Protein 6OJ7 (pdb70)

Sequence (83 aa):
HLEGEVNKIKSALLSTNKAVVSLSNGVSVLTSKVLDLKNNYIDKQLLPIALDPIDFSIVLNKIKSQLEESKEWIRRSNKILDSI

GO terms:
  GO:0055036 virion membrane (C, EXP)
  GO:0020002 host cell plasma membrane (C, EXP)
  GO:0055036 virion membrane (C, TAS)
  GO:0005886 plasma membrane (C, TAS)
  GO:0042802 identical protein binding (F, IPI)

CATH classification: 1.20.5.300

InterPro domains:
  IPR000776 Precursor fusion glycoprotein F0, Paramyxoviridae [PF00523] (30-541)

B-factor: mean 40.05, std 23.48, range [12.41, 136.33]

Secondary structure (DSSP, 8-state):
-HHHHHHHHHHHHHHHHHHHHHHHHHHHHHHHHHHHHHHHHHHHHTT-/---HHHHHHHHHHHHHHHHHHHHHHHHHHHHHHT-

Foldseek 3Di:
DVVVVVVVVVVVVVVVVVVVVVVVVVVVVVVVVVVVVVVCCVVVVVVD/DDDPVVVVVVVVVVVVVVVVVVVVVVVVVVVVVVD

Structure (mmCIF, N/CA/C/O backbone):
data_6OJ7
#
_entry.id   6OJ7
#
_cell.length_a   32.285
_cell.length_b   32.285
_cell.length_c   203.841
_cell.angle_alpha   90.000
_cell.angle_beta   90.000
_cell.angle_gamma   120.000
#
_symmetry.space_group_name_H-M   'H 3'
#
loop_
_entity.id
_entity.type
_entity.pdbx_description
1 polymer 'Fusion glycoprotein F0'
2 polymer 'Fusion glycoprotein F0'
3 water water
#
loop_
_atom_site.group_PDB
_atom_site.id
_atom_site.type_symbol
_atom_site.label_atom_id
_atom_site.label_alt_id
_atom_site.label_comp_id
_atom_site.label_asym_id
_atom_site.label_entity_id
_atom_site.label_seq_id
_atom_site.pdbx_PDB_ins_code
_atom_site.Cartn_x
_atom_site.Cartn_y
_atom_site.Cartn_z
_atom_site.occupancy
_atom_site.B_iso_or_equiv
_atom_site.auth_seq_id
_atom_site.auth_comp_id
_atom_site.auth_asym_id
_atom_site.auth_atom_id
_atom_site.pdbx_PDB_model_num
ATOM 4 N N . HIS A 1 2 ? -3.76700 7.00900 -25.34000 1.000 65.95821 159 HIS A N 1
ATOM 5 C CA . HIS A 1 2 ? -4.74300 6.79000 -24.24000 1.000 61.60009 159 HIS A CA 1
ATOM 6 C C . HIS A 1 2 ? -4.13500 5.84100 -23.20300 1.000 53.97104 159 HIS A C 1
ATOM 7 O O . HIS A 1 2 ? -4.33800 6.07500 -21.99800 1.000 49.59704 159 HIS A O 1
ATOM 21 N N . LEU A 1 3 ? -3.45800 4.78600 -23.66800 1.000 54.98236 160 LEU A N 1
ATOM 22 C CA . LEU A 1 3 ? -2.82000 3.74500 -22.81600 1.000 56.54808 160 LEU A CA 1
ATOM 23 C C . LEU A 1 3 ? -1.65800 4.36200 -22.03200 1.000 46.09609 160 LEU A C 1
ATOM 24 O O . LEU A 1 3 ? -1.55900 4.09300 -20.82200 1.000 40.41832 160 LEU A O 1
ATOM 40 N N . GLU A 1 4 ? -0.81900 5.15700 -22.70000 1.000 52.21477 161 GLU A N 1
ATOM 41 C CA . GLU A 1 4 ? 0.33300 5.82100 -22.03400 1.000 44.38020 161 GLU A CA 1
ATOM 42 C C . GLU A 1 4 ? -0.19500 6.68500 -20.88500 1.000 48.70563 161 GLU A C 1
ATOM 43 O O . GLU A 1 4 ? 0.38900 6.63500 -19.79100 1.000 45.60943 161 GLU A O 1
ATOM 50 N N . GLY A 1 5 ? -1.25500 7.45400 -21.14200 1.000 42.51621 162 GLY A N 1
ATOM 51 C CA . GLY A 1 5 ? -1.90200 8.32600 -20.14700 1.000 40.96892 162 GLY A CA 1
ATOM 52 C C . GLY A 1 5 ? -2.35700 7.53100 -18.93600 1.000 38.14956 162 GLY A C 1
ATOM 53 O O . GLY A 1 5 ? -2.07600 7.97300 -17.80900 1.000 36.73230 162 GLY A O 1
ATOM 57 N N . GLU A 1 6 ? -3.02900 6.39600 -19.15800 1.000 40.46587 163 GLU A N 1
ATOM 58 C CA . GLU A 1 6 ? -3.55100 5.51100 -18.08400 1.000 37.63652 163 GLU A CA 1
ATOM 59 C C . GLU A 1 6 ? -2.37600 5.01100 -17.23800 1.000 36.70785 163 GLU A C 1
ATOM 60 O O . GLU A 1 6 ? -2.48500 5.03800 -16.00000 1.000 33.85838 163 GLU A O 1
ATOM 72 N N . VAL A 1 7 ? -1.29700 4.57000 -17.88900 1.000 36.57092 164 VAL A N 1
ATOM 73 C CA . VAL A 1 7 ? -0.07000 4.05000 -17.21900 1.000 35.68087 164 VAL A CA 1
ATOM 74 C C . VAL A 1 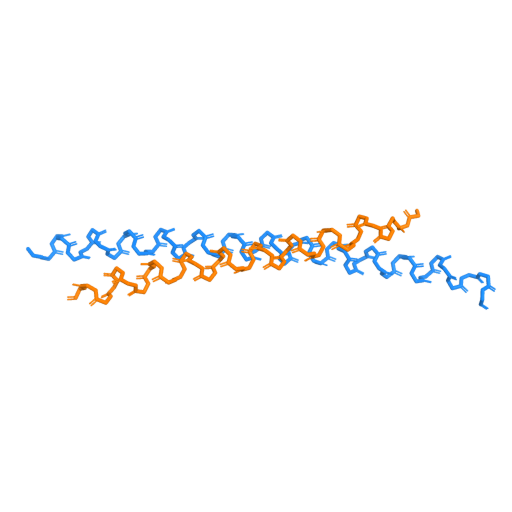7 ? 0.50700 5.16100 -16.33600 1.000 36.11507 164 VAL A C 1
ATOM 75 O O . VAL A 1 7 ? 0.84500 4.86900 -15.17600 1.000 32.98133 164 VAL A O 1
ATOM 88 N N . ASN A 1 8 ? 0.61000 6.38400 -16.86000 1.000 37.22592 165 ASN A N 1
ATOM 89 C CA . ASN A 1 8 ? 1.14800 7.55600 -16.12000 1.000 34.81002 165 ASN A CA 1
ATOM 90 C C . ASN A 1 8 ? 0.29200 7.78900 -14.87000 1.000 33.43156 165 ASN A C 1
ATOM 91 O O . ASN A 1 8 ? 0.86200 8.07800 -13.80800 1.000 32.72253 165 ASN A O 1
ATOM 102 N N . LYS A 1 9 ? -1.02900 7.66200 -15.00800 1.000 32.66194 166 LYS A N 1
ATOM 103 C CA . LYS A 1 9 ? -2.01000 7.84800 -13.90900 1.000 35.15252 166 LYS A CA 1
ATOM 104 C C . LYS A 1 9 ? -1.75800 6.79700 -12.82200 1.000 31.23483 166 LYS A C 1
ATOM 105 O O . LYS A 1 9 ? -1.69800 7.17900 -11.64300 1.000 31.15648 166 LYS A O 1
ATOM 124 N N . ILE A 1 10 ? -1.62100 5.52700 -13.21200 1.000 28.30184 167 ILE A N 1
ATOM 125 C CA . ILE A 1 10 ? -1.39000 4.38800 -12.27600 1.000 27.49539 167 ILE A CA 1
ATOM 126 C C . ILE A 1 10 ? -0.08000 4.63100 -11.51800 1.000 30.13454 167 ILE A C 1
ATOM 127 O O . ILE A 1 10 ? -0.05100 4.36400 -10.30600 1.000 25.75219 167 ILE A O 1
ATOM 143 N N . LYS A 1 11 ? 0.96300 5.11300 -12.19700 1.000 27.56569 168 LYS A N 1
ATOM 144 C CA . LYS A 1 11 ? 2.27200 5.41800 -11.56300 1.000 30.64926 168 LYS A CA 1
ATOM 145 C C . LYS A 1 11 ? 2.04400 6.48000 -10.48500 1.000 32.60559 168 LYS A C 1
ATOM 146 O O . LYS A 1 11 ? 2.53800 6.30100 -9.36300 1.000 26.31429 168 LYS A O 1
ATOM 165 N N . SER A 1 12 ? 1.32000 7.54600 -10.83100 1.000 27.56905 169 SER A N 1
ATOM 166 C CA . SER A 1 12 ? 0.98500 8.67300 -9.92400 1.000 30.00798 169 SER A CA 1
ATOM 167 C C . SER A 1 12 ? 0.20400 8.13700 -8.72200 1.000 26.13134 169 SER A C 1
ATOM 168 O O . SER A 1 12 ? 0.50800 8.54800 -7.58900 1.000 25.26055 169 SER A O 1
ATOM 176 N N . ALA A 1 13 ? -0.76500 7.25100 -8.96300 1.000 24.69149 170 ALA A N 1
ATOM 177 C CA . ALA A 1 13 ? -1.57800 6.66100 -7.90100 1.000 22.15476 170 ALA A CA 1
ATOM 178 C C . ALA A 1 13 ? -0.72200 5.82800 -6.96300 1.000 20.84403 170 ALA A C 1
ATOM 179 O O . ALA A 1 13 ? -0.85900 5.92000 -5.73900 1.000 22.09741 170 ALA A O 1
ATOM 186 N N . LEU A 1 14 ? 0.18900 5.03100 -7.51000 1.000 22.99601 171 LEU A N 1
ATOM 187 C CA . LEU A 1 14 ? 1.00100 4.16900 -6.65700 1.000 20.08321 171 LEU A CA 1
ATOM 188 C C . LEU A 1 14 ? 1.99600 4.98000 -5.84700 1.000 23.30996 171 LEU A C 1
ATOM 189 O O . LEU A 1 14 ? 2.25900 4.66000 -4.68600 1.000 21.59130 171 LEU A O 1
ATOM 205 N N . LEU A 1 15 ? 2.55300 6.04700 -6.42800 1.000 23.21743 172 LEU A N 1
ATOM 206 C CA . LEU A 1 15 ? 3.42200 6.92400 -5.65200 1.000 24.32880 172 LEU A CA 1
ATOM 207 C C . LEU A 1 15 ? 2.68900 7.49100 -4.45400 1.000 23.49153 172 LEU A C 1
ATOM 208 O O . LEU A 1 15 ? 3.28900 7.66800 -3.38000 1.000 22.27369 172 LEU A O 1
ATOM 224 N N . SER A 1 16 ? 1.40900 7.80700 -4.62700 1.000 22.34231 173 SER A N 1
ATOM 225 C CA . SER A 1 16 ? 0.60400 8.31800 -3.53000 1.000 23.17184 173 SER A CA 1
ATOM 226 C C . SER A 1 16 ? 0.33400 7.21100 -2.51100 1.000 24.10520 173 SER A C 1
ATOM 227 O O . SER A 1 16 ? 0.44300 7.44100 -1.29600 1.000 22.12239 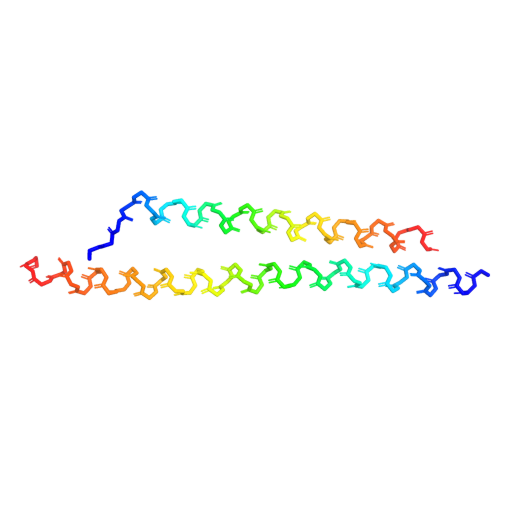173 SER A O 1
ATOM 235 N N . THR A 1 17 ? -0.02400 6.01500 -2.98200 1.000 20.21221 174 THR A N 1
ATOM 236 C CA . THR A 1 17 ? -0.22800 4.88000 -2.06600 1.000 16.88395 174 THR A CA 1
ATOM 237 C C . THR A 1 17 ? 1.03700 4.61700 -1.25900 1.000 19.92608 174 THR A C 1
ATOM 238 O O . THR A 1 17 ? 0.97200 4.39400 -0.03300 1.000 18.70884 174 THR A O 1
ATOM 249 N N . ASN A 1 18 ? 2.19800 4.67500 -1.91500 1.000 20.11794 175 ASN A N 1
ATOM 250 C CA . ASN A 1 18 ? 3.51700 4.43700 -1.27000 1.000 20.29674 175 ASN A CA 1
ATOM 251 C C . ASN A 1 18 ? 3.73500 5.46000 -0.15100 1.000 20.99384 175 ASN A C 1
ATOM 252 O O . ASN A 1 18 ? 4.24400 5.07500 0.90800 1.000 20.62930 175 ASN A O 1
ATOM 263 N N . LYS A 1 19 ? 3.36500 6.71900 -0.38500 1.000 19.84618 176 LYS A N 1
ATOM 264 C CA . LYS A 1 19 ? 3.50400 7.81100 0.61300 1.000 21.46785 176 LYS A CA 1
ATOM 265 C C . LYS A 1 19 ? 2.65900 7.45500 1.83900 1.000 18.93379 176 LYS A C 1
ATOM 266 O O . LYS A 1 19 ? 3.13600 7.64800 2.96600 1.000 23.32779 176 LYS A O 1
ATOM 285 N N . ALA A 1 20 ? 1.44800 6.94500 1.61300 1.000 19.40831 177 ALA A N 1
ATOM 286 C CA . ALA A 1 20 ? 0.50400 6.53100 2.67400 1.000 20.63681 177 ALA A CA 1
ATOM 287 C C . ALA A 1 20 ? 1.14100 5.42600 3.52000 1.000 21.98098 177 ALA A C 1
ATOM 288 O O . ALA A 1 20 ? 1.02300 5.48800 4.75500 1.000 21.04287 177 ALA A O 1
ATOM 295 N N . VAL A 1 21 ? 1.81900 4.46500 2.89000 1.000 17.94543 178 VAL A N 1
ATOM 296 C CA . VAL A 1 21 ? 2.38500 3.33800 3.61600 1.000 17.75287 178 VAL A CA 1
ATOM 297 C C . VAL A 1 21 ? 3.57400 3.77700 4.46800 1.000 21.44683 178 VAL A C 1
ATOM 298 O O . VAL A 1 21 ? 3.73400 3.31000 5.60700 1.000 19.63698 178 VAL A O 1
ATOM 311 N N . VAL A 1 22 ? 4.44800 4.63500 3.93700 1.000 21.26875 179 VAL A N 1
ATOM 312 C CA . VAL A 1 22 ? 5.58500 5.11700 4.72600 1.000 19.80016 179 VAL A CA 1
ATOM 313 C C . VAL A 1 22 ? 5.09200 5.86900 5.94500 1.000 27.82432 179 VAL A C 1
ATOM 314 O O . VAL A 1 22 ? 5.62200 5.70100 7.06800 1.000 23.82463 179 VAL A O 1
ATOM 327 N N . SER A 1 23 ? 4.08700 6.72300 5.75800 1.000 20.51463 180 SER A N 1
ATOM 328 C CA . SER A 1 23 ? 3.48000 7.51700 6.85500 1.000 22.61944 180 SER A CA 1
ATOM 329 C C . SER A 1 23 ? 2.96300 6.55400 7.92900 1.000 23.03192 180 SER A C 1
ATOM 330 O O . SER A 1 23 ? 3.25500 6.76500 9.11400 1.000 23.07674 180 SER A O 1
ATOM 338 N N . LEU A 1 24 ? 2.23500 5.52200 7.50300 1.000 19.89592 181 LEU A N 1
ATOM 339 C CA . LEU A 1 24 ? 1.64400 4.47300 8.37200 1.000 17.69612 181 LEU A CA 1
ATOM 340 C C . LEU A 1 24 ? 2.76100 3.75600 9.13800 1.000 21.76363 181 LEU A C 1
ATOM 341 O O . LEU A 1 24 ? 2.65700 3.64500 10.36800 1.000 19.37905 181 LEU A O 1
ATOM 357 N N . SER A 1 25 ? 3.79400 3.30300 8.42500 1.000 20.26881 182 SER A N 1
ATOM 358 C CA . SER A 1 25 ? 4.95900 2.56600 8.97900 1.000 17.32212 182 SER A CA 1
ATOM 359 C C . SER A 1 25 ? 5.64300 3.39400 10.07300 1.000 21.37191 182 SER A C 1
ATOM 360 O O . SER A 1 25 ? 5.90000 2.84700 11.15200 1.000 18.87403 182 SER A O 1
ATOM 368 N N . ASN A 1 26 ? 5.93500 4.66100 9.79000 1.000 22.25765 183 ASN A N 1
ATOM 369 C CA . ASN A 1 26 ? 6.60100 5.58500 10.74400 1.000 21.63928 183 ASN A CA 1
ATOM 370 C C . ASN A 1 26 ? 5.71300 5.72900 11.98400 1.000 22.04425 183 ASN A C 1
ATOM 371 O O . ASN A 1 26 ? 6.24900 5.68600 13.09900 1.000 22.19904 183 ASN A O 1
ATOM 382 N N . GLY A 1 27 ? 4.40300 5.87800 11.78200 1.000 19.01793 184 GLY A N 1
ATOM 383 C CA . GLY A 1 27 ? 3.41500 6.01100 12.86900 1.000 19.11136 184 GLY A CA 1
ATOM 384 C C . GLY A 1 27 ? 3.43300 4.79900 13.78300 1.000 19.59214 184 GLY A C 1
ATOM 385 O O . GLY A 1 27 ? 3.48100 4.98600 15.00700 1.000 18.57383 184 GLY A O 1
ATOM 389 N N . VAL A 1 28 ? 3.40900 3.59500 13.21200 1.000 16.51316 185 VAL A N 1
ATOM 390 C CA . VAL A 1 28 ? 3.40700 2.32000 13.98700 1.000 15.18247 185 VAL A CA 1
ATOM 391 C C . VAL A 1 28 ? 4.74700 2.18600 14.71700 1.000 15.83091 185 VAL A C 1
ATOM 392 O O . VAL A 1 28 ? 4.75100 1.68600 15.84600 1.000 16.96542 185 VAL A O 1
ATOM 405 N N . SER A 1 29 ? 5.84400 2.61400 14.09300 1.000 16.57701 186 SER A N 1
ATOM 406 C CA . SER A 1 29 ? 7.20000 2.55500 14.69600 1.000 18.47624 186 SER A CA 1
ATOM 407 C C . SER A 1 29 ? 7.20200 3.39200 15.97700 1.000 17.73267 186 SER A C 1
ATOM 408 O O . SER A 1 29 ? 7.66200 2.89000 17.01100 1.000 18.03361 186 SER A O 1
ATOM 416 N N . VAL A 1 30 ? 6.67800 4.61600 15.90300 1.000 15.90141 187 VAL A N 1
ATOM 417 C CA . VAL A 1 30 ? 6.60000 5.55200 17.06100 1.000 18.21580 187 VAL A CA 1
ATOM 418 C C . VAL A 1 30 ? 5.66900 4.94400 18.11400 1.000 14.45889 187 VAL A C 1
ATOM 419 O O . VAL A 1 30 ? 6.04100 4.96500 19.29200 1.000 15.70972 187 VAL A O 1
ATOM 432 N N . LEU A 1 31 ? 4.51100 4.40900 17.71800 1.000 14.75924 188 LEU A N 1
ATOM 433 C CA . LEU A 1 31 ? 3.59800 3.80900 18.68300 1.000 12.85583 188 LEU A CA 1
ATOM 434 C C . LEU A 1 31 ? 4.25200 2.64000 19.39900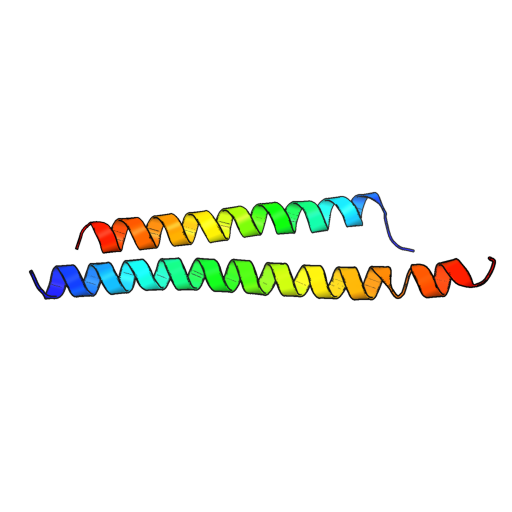 1.000 12.41272 188 LEU A C 1
ATOM 435 O O . LEU A 1 31 ? 4.08100 2.50000 20.60400 1.000 14.33137 188 LEU A O 1
ATOM 451 N N . THR A 1 32 ? 4.97300 1.78100 18.67800 1.000 14.82160 189 THR A N 1
ATOM 452 C CA . THR A 1 32 ? 5.66200 0.66600 19.30900 1.000 13.27235 189 THR A CA 1
ATOM 453 C C . THR A 1 32 ? 6.66200 1.15200 20.34400 1.000 13.40365 189 THR A C 1
ATOM 454 O O . THR A 1 32 ? 6.72200 0.60100 21.45300 1.000 13.81083 189 THR A O 1
ATOM 465 N N . SER A 1 33 ? 7.42000 2.19800 20.02300 1.000 16.74320 190 SER A N 1
ATOM 466 C CA . SER A 1 33 ? 8.41600 2.79100 20.95000 1.000 15.13671 190 SER A CA 1
ATOM 467 C C . SER A 1 33 ? 7.70300 3.28700 22.21400 1.000 14.91616 190 SER A C 1
ATOM 468 O O . SER A 1 33 ? 8.22300 3.05600 23.31400 1.000 16.21749 190 SER A O 1
ATOM 476 N N . LYS A 1 34 ? 6.53800 3.92100 22.05400 1.000 14.87537 191 LYS A N 1
ATOM 477 C CA . LYS A 1 34 ? 5.74100 4.48600 23.17500 1.000 14.56402 191 LYS A CA 1
ATOM 478 C C . LYS A 1 34 ? 5.16400 3.35500 24.03500 1.000 14.02355 191 LYS A C 1
ATOM 479 O O . LYS A 1 34 ? 5.05500 3.55200 25.25100 1.000 16.93063 191 LYS A O 1
ATOM 498 N N . VAL A 1 35 ? 4.79500 2.21800 23.44200 1.000 13.34255 192 VAL A N 1
ATOM 499 C CA . VAL A 1 35 ? 4.25500 1.05700 24.21300 1.000 13.27680 192 VAL A CA 1
ATOM 500 C C . VAL A 1 35 ? 5.40400 0.47600 25.04500 1.000 15.68273 192 VAL A C 1
ATOM 501 O O . VAL A 1 35 ? 5.16000 0.08400 26.19200 1.000 16.26676 192 VAL A O 1
ATOM 514 N N . LEU A 1 36 ? 6.61700 0.44200 24.48900 1.000 15.53784 193 LEU A N 1
ATOM 515 C CA . LEU A 1 36 ? 7.82500 -0.02600 25.21700 1.000 17.49884 193 LEU A CA 1
ATOM 516 C C . LEU A 1 36 ? 8.04500 0.92200 26.40000 1.000 18.25046 193 LEU A C 1
ATOM 517 O O . LEU A 1 36 ? 8.26600 0.43800 27.51600 1.000 18.16246 193 LEU A O 1
ATOM 533 N N . ASP A 1 37 ? 7.96300 2.23100 26.14900 1.000 17.53243 194 ASP A N 1
ATOM 534 C CA . ASP A 1 37 ? 8.13800 3.29500 27.17400 1.000 17.64107 194 ASP A CA 1
ATOM 535 C C . ASP A 1 37 ? 7.07600 3.11800 28.26200 1.000 16.77679 194 ASP A C 1
ATOM 536 O O . ASP A 1 37 ? 7.41100 3.27700 29.44400 1.000 19.58677 194 ASP A O 1
ATOM 545 N N . LEU A 1 38 ? 5.83700 2.82300 27.86500 1.000 16.57907 195 LEU A N 1
ATOM 546 C CA . LEU A 1 38 ? 4.70500 2.61600 28.80300 1.000 17.17958 195 LEU A CA 1
ATOM 547 C C . LEU A 1 38 ? 5.01800 1.40600 29.68700 1.000 17.26070 195 LEU A C 1
ATOM 548 O O . LEU A 1 38 ? 4.80600 1.50300 30.90300 1.000 20.84800 195 LEU A O 1
ATOM 564 N N . LYS A 1 39 ? 5.50600 0.30900 29.10400 1.000 16.69989 196 LYS A N 1
ATOM 565 C CA . LYS A 1 39 ? 5.85500 -0.92600 29.85800 1.000 20.85638 196 LYS A CA 1
ATOM 566 C C . LYS A 1 39 ? 6.94100 -0.59100 30.88600 1.000 22.56855 196 LYS A C 1
ATOM 567 O O . LYS A 1 39 ? 6.82300 -1.03700 32.03800 1.000 22.60509 196 LYS A O 1
ATOM 586 N N . ASN A 1 40 ? 7.95500 0.17000 30.47500 1.000 22.88677 197 ASN A N 1
ATOM 587 C CA A ASN A 1 40 ? 9.08300 0.58900 31.34700 0.548 24.13716 197 ASN A CA 1
ATOM 588 C CA B ASN A 1 40 ? 9.18300 0.58900 31.34700 0.452 24.52665 197 ASN A CA 1
ATOM 589 C C . ASN A 1 40 ? 8.53300 1.44200 32.49200 1.000 22.77170 197 ASN A C 1
ATOM 590 O O . ASN A 1 40 ? 8.96200 1.23300 33.63900 1.000 23.81239 197 ASN A O 1
ATOM 609 N N . TYR A 1 41 ? 7.61900 2.36600 32.19000 1.000 21.31840 198 TYR A N 1
ATOM 610 C CA . TYR A 1 41 ? 7.02000 3.24100 33.19000 1.000 21.27387 198 TYR A CA 1
ATOM 611 C C . TYR A 1 41 ? 6.28000 2.41700 34.22300 1.000 26.41958 198 TYR A C 1
ATOM 612 O O . TYR A 1 41 ? 6.48400 2.60600 35.42200 1.000 27.29966 198 TYR A O 1
ATOM 630 N N . ILE A 1 42 ? 5.45400 1.46900 33.78100 1.000 23.65151 199 ILE A N 1
ATOM 631 C CA . ILE A 1 42 ? 4.65300 0.59300 34.68800 1.000 24.74518 199 ILE A CA 1
ATOM 632 C C . ILE A 1 42 ? 5.59300 -0.17200 35.63000 1.000 29.32241 199 ILE A C 1
ATOM 633 O O . ILE A 1 42 ? 5.39900 -0.08800 36.85300 1.000 30.71896 199 ILE A O 1
ATOM 649 N N . ASP A 1 43 ? 6.57700 -0.88100 35.07400 1.000 28.02168 200 ASP A N 1
ATOM 650 C CA . ASP A 1 43 ? 7.54500 -1.72300 35.82700 1.000 28.13267 200 ASP A CA 1
ATOM 651 C C . ASP A 1 43 ? 8.32500 -0.87500 36.83900 1.000 28.96614 200 ASP A C 1
ATOM 652 O O . ASP A 1 43 ? 8.53500 -1.36400 37.95900 1.000 33.96340 200 ASP A O 1
ATOM 661 N N . LYS A 1 44 ? 8.73300 0.33900 36.46100 1.000 35.36622 201 LYS A N 1
ATOM 662 C CA . LYS A 1 44 ? 9.50500 1.26800 37.33100 1.000 52.19145 201 LYS A CA 1
ATOM 663 C C . LYS A 1 44 ? 8.56100 1.96500 38.31600 1.000 58.71954 201 LYS A C 1
ATOM 664 O O . LYS A 1 44 ? 9.03300 2.37800 39.39000 1.000 61.31461 201 LYS A O 1
ATOM 683 N N . GLN A 1 45 ? 7.28000 2.08600 37.95600 1.000 64.97168 202 GLN A N 1
ATOM 684 C CA . GLN A 1 45 ? 6.21700 2.73900 38.77200 1.000 57.11214 202 GLN A CA 1
ATOM 685 C C . GLN A 1 45 ? 5.63100 1.72600 39.77100 1.000 51.31157 202 GLN A C 1
ATOM 686 O O . GLN A 1 45 ? 5.00800 2.17500 40.74700 1.000 65.40127 202 GLN A O 1
ATOM 700 N N . LEU A 1 46 ? 5.75600 0.42400 39.49600 1.000 52.21876 203 LEU A N 1
ATOM 701 C CA . LEU A 1 46 ? 5.18800 -0.67700 40.32400 1.000 61.55027 203 LEU A CA 1
ATOM 702 C C . LEU A 1 46 ? 6.05400 -0.93600 41.56100 1.000 78.34833 203 LEU A C 1
ATOM 703 O O . LEU A 1 46 ? 5.49800 -1.41600 42.56700 1.000 86.73888 203 LEU A O 1
ATOM 719 N N . LEU A 1 47 ? 7.35500 -0.64600 41.47000 1.000 79.91415 204 LEU A N 1
ATOM 720 C CA . LEU A 1 47 ? 8.35800 -0.86300 42.54900 1.000 85.56522 204 LEU A CA 1
ATOM 721 C C . LEU A 1 47 ? 7.79400 -0.44400 43.91700 1.000 91.17096 204 LEU A C 1
ATOM 722 O O . LEU A 1 47 ? 7.60600 -1.35300 44.75200 1.000 89.86679 204 LEU A O 1
ATOM 726 N N . PRO A 1 48 ? 7.51500 0.84500 44.22900 1.000 110.05126 205 PRO A N 1
ATOM 727 C CA . PRO A 1 48 ? 6.97900 1.19300 45.54800 1.000 113.61166 205 PRO A CA 1
ATOM 728 C C . PRO A 1 48 ? 5.65600 0.46900 45.84600 1.000 116.58558 205 PRO A C 1
ATOM 729 O O . PRO A 1 48 ? 5.60800 -0.25600 46.82400 1.000 128.07755 205 PRO A O 1
ATOM 740 N N . ILE A 1 49 ? 4.63500 0.66200 45.00300 1.000 87.04931 206 ILE A N 1
ATOM 741 C CA . ILE A 1 49 ? 3.28000 0.05500 45.16400 1.000 75.07707 206 ILE A CA 1
ATOM 742 C C . ILE A 1 49 ? 3.39500 -1.46500 45.00500 1.000 68.48680 206 ILE A C 1
ATOM 743 O O . ILE A 1 49 ? 3.26100 -2.15300 46.03400 1.000 65.66811 206 ILE A O 1
ATOM 747 N N . ALA B 2 3 ? 11.94500 8.98800 33.51800 1.000 62.87905 450 ALA C N 1
ATOM 748 C CA . ALA B 2 3 ? 10.61400 9.43100 33.91000 1.000 58.36751 450 ALA C CA 1
ATOM 749 C C . ALA B 2 3 ? 9.81800 9.80400 32.67400 1.000 57.87469 450 ALA C C 1
ATOM 750 O O . ALA B 2 3 ? 10.25700 10.62400 31.86100 1.000 63.34078 450 ALA C O 1
ATOM 756 N N . LEU B 2 4 ? 8.67400 9.13800 32.50000 1.000 39.14975 451 LEU C N 1
ATOM 757 C CA . LEU B 2 4 ? 7.77500 9.29300 31.32400 1.000 30.87780 451 LEU C CA 1
ATOM 758 C C . LEU B 2 4 ? 7.01900 10.63000 31.39900 1.000 26.70382 451 LEU C C 1
ATOM 759 O O . LEU B 2 4 ? 6.14900 10.74800 32.27700 1.000 28.94013 451 LEU C O 1
ATOM 775 N N . ASP B 2 5 ? 7.32000 11.59500 30.52000 1.000 28.76753 452 ASP C N 1
ATOM 776 C CA . ASP B 2 5 ? 6.64800 12.91900 30.47100 1.000 28.54111 452 ASP C CA 1
ATOM 777 C C . ASP B 2 5 ? 5.19200 12.69800 3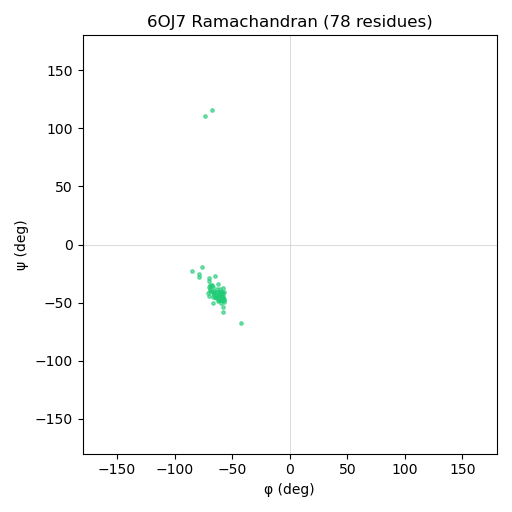0.03500 1.000 24.00422 452 ASP C C 1
ATOM 778 O O . ASP B 2 5 ? 4.99700 12.25700 28.89200 1.000 21.84000 452 ASP C O 1
ATOM 787 N N . PRO B 2 6 ? 4.16100 12.99300 30.86100 1.000 23.92190 453 PRO C N 1
ATOM 788 C CA . PRO B 2 6 ? 2.77400 12.73400 30.46900 1.000 24.26700 453 PRO C CA 1
ATOM 789 C C . PRO B 2 6 ? 2.31800 13.64400 29.32000 1.000 19.89885 453 PRO C C 1
ATOM 790 O O . PRO B 2 6 ? 1.52800 13.21100 28.51000 1.000 18.96722 453 PRO C O 1
ATOM 801 N N . ILE B 2 7 ? 2.79700 14.88700 29.28000 1.000 20.37550 454 ILE C N 1
ATOM 802 C CA . ILE B 2 7 ? 2.46200 15.79200 28.19900 1.000 17.76989 454 ILE C CA 1
ATOM 803 C C . ILE B 2 7 ? 3.06300 15.28700 26.89700 1.000 16.86990 454 ILE C C 1
ATOM 804 O O . ILE B 2 7 ? 2.38600 15.22400 25.86200 1.000 16.62939 454 ILE C O 1
ATOM 820 N N . ASP B 2 8 ? 4.35400 14.96300 26.90200 1.000 17.93955 455 ASP C N 1
ATOM 821 C CA . ASP B 2 8 ? 4.98100 14.43800 25.70800 1.000 18.50947 455 ASP C CA 1
ATOM 822 C C . ASP B 2 8 ? 4.27500 13.18300 25.21800 1.000 16.74190 455 ASP C C 1
ATOM 823 O O . ASP B 2 8 ? 4.06200 13.01500 24.02500 1.000 16.31009 455 ASP C O 1
ATOM 832 N N . PHE B 2 9 ? 3.87900 12.29300 26.12800 1.000 14.11178 456 PHE C N 1
ATOM 833 C CA . PHE B 2 9 ? 3.26900 11.04100 25.70600 1.000 14.58272 456 PHE C CA 1
ATOM 834 C C . PHE B 2 9 ? 1.99100 11.31900 24.92900 1.000 13.86745 456 PHE C C 1
ATOM 835 O O . PHE B 2 9 ? 1.77000 10.76300 23.86300 1.000 13.91787 456 PHE C O 1
ATOM 852 N N . SER B 2 10 ? 1.14900 12.21600 25.45000 1.000 14.39391 457 SER C N 1
ATOM 853 C CA . SER B 2 10 ? -0.08200 12.53800 24.76000 1.000 13.74432 457 SER C CA 1
ATOM 854 C C . SER B 2 10 ? 0.18800 13.22300 23.42500 1.000 16.00805 457 SER C C 1
ATOM 855 O O . SER B 2 10 ? -0.49500 12.96800 22.42200 1.000 13.29413 457 SER C O 1
ATOM 863 N N . ILE B 2 11 ? 1.14800 14.14900 23.40400 1.000 13.90111 458 ILE C N 1
ATOM 864 C CA . ILE B 2 11 ? 1.46200 14.87000 22.18400 1.000 13.94247 458 ILE C CA 1
ATOM 865 C C . ILE B 2 11 ? 1.89700 13.90400 21.07900 1.000 13.06205 458 ILE C C 1
ATOM 866 O O . ILE B 2 11 ? 1.40600 13.95700 19.96200 1.000 13.38968 458 ILE C O 1
ATOM 882 N N . VAL B 2 12 ? 2.82000 12.98800 21.42000 1.000 13.09606 459 VAL C N 1
ATOM 883 C CA . VAL B 2 12 ? 3.34500 12.04600 20.43300 1.000 13.17511 459 VAL C CA 1
ATOM 884 C C . VAL B 2 12 ? 2.24100 11.13600 19.90800 1.000 12.81320 459 VAL C C 1
ATOM 885 O O . VAL B 2 12 ? 2.12900 10.91300 18.69000 1.000 16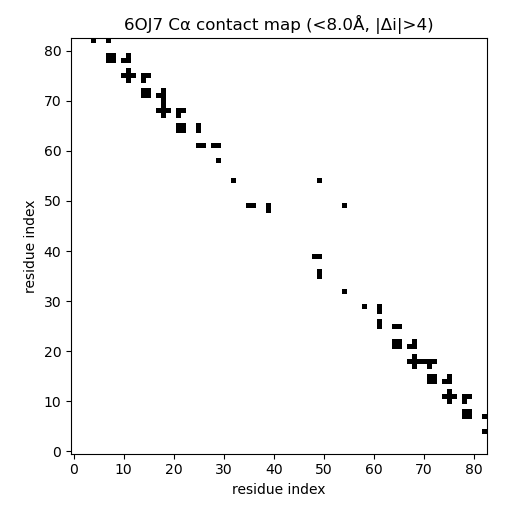.84268 459 VAL C O 1
ATOM 898 N N . LEU B 2 13 ? 1.41000 10.60100 20.78300 1.000 12.46634 460 LEU C N 1
ATOM 899 C CA . LEU B 2 13 ? 0.37800 9.70300 20.25200 1.000 14.00905 460 LEU C CA 1
ATOM 900 C C . LEU B 2 13 ? -0.67400 10.47500 19.46100 1.000 14.22693 460 LEU C C 1
ATOM 901 O O . LEU B 2 13 ? -1.19400 9.96800 18.46600 1.000 14.69729 460 LEU C O 1
ATOM 917 N N . ASN B 2 14 ? -0.95800 11.71900 19.82900 1.000 13.82559 461 ASN C N 1
ATOM 918 C CA . ASN B 2 14 ? -1.95100 12.52600 19.07400 1.000 13.18242 461 ASN C CA 1
ATOM 919 C C . ASN B 2 14 ? -1.34700 12.88300 17.70900 1.000 16.98427 461 ASN C C 1
ATOM 920 O O . ASN B 2 14 ? -2.11600 13.00600 16.74500 1.000 18.27168 461 ASN C O 1
ATOM 931 N N . LYS B 2 15 ? -0.01900 13.00000 17.62100 1.000 16.13554 462 LYS C N 1
ATOM 932 C CA . LYS B 2 15 ? 0.67700 13.29200 16.34000 1.000 17.50478 462 LYS C CA 1
ATOM 933 C C . LYS B 2 15 ? 0.54500 12.06000 15.44200 1.000 16.49009 462 LYS C C 1
ATOM 934 O O . LYS B 2 15 ? 0.33800 12.23200 14.23300 1.000 18.90457 462 LYS C O 1
ATOM 953 N N . ILE B 2 16 ? 0.65800 10.85800 16.01300 1.000 15.46155 463 ILE C N 1
ATOM 954 C CA . ILE B 2 16 ? 0.51700 9.57500 15.26100 1.000 15.85319 463 ILE C CA 1
ATOM 955 C C . ILE B 2 16 ? -0.86900 9.57000 14.61300 1.000 16.56504 463 ILE C C 1
ATOM 956 O O . ILE B 2 16 ? -0.96500 9.26000 13.42000 1.000 19.88294 463 ILE C O 1
ATOM 972 N N . LYS B 2 17 ? -1.90100 9.95100 15.36900 1.000 15.93682 464 LYS C N 1
ATOM 973 C CA . LYS B 2 17 ? -3.30700 10.00500 14.88600 1.000 19.26684 464 LYS C CA 1
ATOM 974 C C . LYS B 2 17 ? -3.39800 10.98400 13.70800 1.000 22.57874 464 LYS C C 1
ATOM 975 O O . LYS B 2 17 ? -4.12100 10.67600 12.75200 1.000 22.16639 464 LYS C O 1
ATOM 994 N N . SER B 2 18 ? -2.67400 12.10500 13.76300 1.000 21.89587 465 SER C N 1
ATOM 995 C CA . SER B 2 18 ? -2.63500 13.13600 12.69000 1.000 21.35162 465 SER C CA 1
ATOM 996 C C . SER B 2 18 ? -1.96100 12.55300 11.44200 1.000 24.68414 465 SER C C 1
ATOM 997 O O . SER B 2 18 ? -2.44300 12.81400 10.32800 1.000 30.70604 465 SER C O 1
ATOM 1005 N N . GLN B 2 19 ? -0.88100 11.79800 11.63900 1.000 24.09282 466 GLN C N 1
ATOM 1006 C CA . GLN B 2 19 ? -0.10200 11.13000 10.56400 1.000 26.52227 466 GLN C CA 1
ATOM 1007 C C . GLN B 2 19 ? -1.00200 10.13200 9.83100 1.000 28.32192 466 GLN C C 1
ATOM 1008 O O . GLN B 2 19 ? -0.90400 10.04000 8.59800 1.000 33.47359 466 GLN C O 1
ATOM 1022 N N . LEU B 2 20 ? -1.83300 9.40300 10.57800 1.000 22.81955 467 LEU C N 1
ATOM 1023 C CA . LEU B 2 20 ? -2.76100 8.38100 10.02800 1.000 18.16937 467 LEU C CA 1
ATOM 1024 C C . LEU B 2 20 ? -3.80400 9.08100 9.15200 1.000 28.02958 467 LEU C C 1
ATOM 1025 O O . LEU B 2 20 ? -4.13800 8.52600 8.09700 1.000 27.08095 467 LEU C O 1
ATOM 1041 N N . GLU B 2 21 ? -4.31200 10.24600 9.56300 1.000 22.77782 468 GLU C N 1
ATOM 1042 C CA . GLU B 2 21 ? -5.23400 10.99900 8.72300 1.000 30.05766 468 GLU C CA 1
ATOM 1043 C C . GLU B 2 21 ? -4.57100 11.41600 7.41300 1.000 31.81304 468 GLU C C 1
ATOM 1044 O O . GLU B 2 21 ? -5.22900 11.40300 6.36700 1.000 28.57616 468 GLU C O 1
ATOM 1056 N N . GLU B 2 22 ? -3.26900 11.71200 7.46700 1.000 29.32378 469 GLU C N 1
ATOM 1057 C CA . GLU B 2 22 ? -2.44500 12.07700 6.28300 1.000 30.49252 469 GLU C CA 1
ATOM 1058 C C . GLU B 2 22 ? -2.37100 10.85100 5.36400 1.000 25.63234 469 GLU C C 1
ATOM 1059 O O . GLU B 2 22 ? -2.51100 11.01300 4.14500 1.000 27.66570 469 GLU C O 1
ATOM 1071 N N . SER B 2 23 ? -2.15800 9.66700 5.94200 1.000 26.43786 470 SER C N 1
ATOM 1072 C CA . SER B 2 23 ? -2.09400 8.37300 5.21600 1.000 24.51488 470 SER C CA 1
ATOM 1073 C C . SER B 2 23 ? -3.40200 8.17100 4.44900 1.000 24.85880 470 SER C C 1
ATOM 1074 O O . SER B 2 23 ? -3.34800 7.80600 3.26500 1.000 24.43612 470 SER C O 1
ATOM 1082 N N . LYS B 2 24 ? -4.53100 8.40900 5.11800 1.000 25.63948 471 LYS C N 1
ATOM 1083 C CA . LYS B 2 24 ? -5.89500 8.25700 4.55000 1.000 27.49705 471 LYS C CA 1
ATOM 1084 C C . LYS B 2 24 ? -6.07000 9.24800 3.39500 1.000 24.68704 471 LYS C C 1
ATOM 1085 O O . LYS B 2 24 ? -6.69200 8.87400 2.39100 1.000 28.09714 471 LYS C O 1
ATOM 1104 N N . GLU B 2 25 ? -5.52600 10.45900 3.52900 1.000 31.24715 472 GLU C N 1
ATOM 1105 C CA . GLU B 2 25 ? -5.61800 11.52500 2.49700 1.000 34.41318 472 GLU C CA 1
ATOM 1106 C C . GLU B 2 25 ? -4.84800 11.08700 1.24600 1.000 28.89983 472 GLU C C 1
ATOM 1107 O O . GLU B 2 25 ? -5.34700 11.32900 0.13600 1.000 28.92979 472 GLU C O 1
ATOM 1119 N N . TRP B 2 26 ? -3.67800 10.46700 1.42000 1.000 25.90562 473 TRP C N 1
ATOM 1120 C CA . TRP B 2 26 ? -2.83000 9.97600 0.30000 1.000 26.39382 473 TRP C CA 1
ATOM 1121 C C . TRP B 2 26 ? -3.59300 8.89600 -0.47500 1.000 30.41014 473 TRP C C 1
ATOM 1122 O O . TRP B 2 26 ? -3.50100 8.88200 -1.71300 1.000 26.29939 473 TRP C O 1
ATOM 1143 N N . ILE B 2 27 ? -4.30000 8.01300 0.23600 1.000 24.25097 474 ILE C N 1
ATOM 1144 C CA . ILE B 2 27 ? -5.09300 6.89900 -0.36600 1.000 23.21965 474 ILE C CA 1
ATOM 1145 C C . ILE B 2 27 ? -6.28600 7.49500 -1.11800 1.000 25.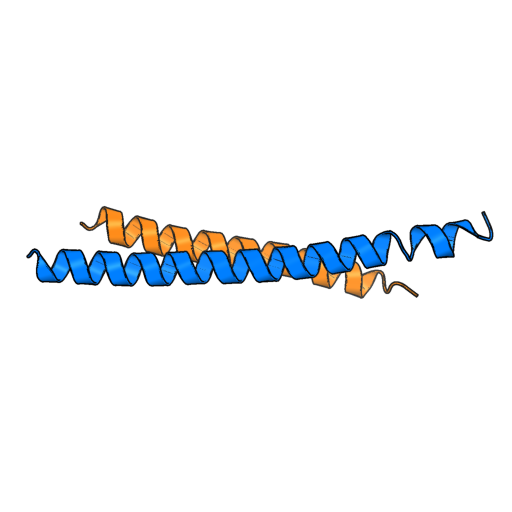15854 474 ILE C C 1
ATOM 1146 O O . ILE B 2 27 ? -6.59300 7.00600 -2.21700 1.000 24.55559 474 ILE C O 1
ATOM 1162 N N . ARG B 2 28 ? -6.91900 8.52400 -0.54700 1.000 26.69344 475 ARG C N 1
ATOM 1163 C CA . ARG B 2 28 ? -8.06700 9.18700 -1.22200 1.000 26.02295 475 ARG C CA 1
ATOM 1164 C C . ARG B 2 28 ? -7.58300 9.72200 -2.57400 1.000 28.15322 475 ARG C C 1
ATOM 1165 O O . ARG B 2 28 ? -8.29500 9.53200 -3.57100 1.000 29.75236 475 ARG C O 1
ATOM 1172 N N . ARG B 2 29 ? -6.41600 10.37100 -2.59100 1.000 29.05361 476 ARG C N 1
ATOM 1173 C CA . ARG B 2 29 ? -5.78000 10.91100 -3.81800 1.000 34.08282 476 ARG C CA 1
ATOM 1174 C C . ARG B 2 29 ? -5.54900 9.76000 -4.80400 1.000 29.54513 476 ARG C C 1
ATOM 1175 O O . ARG B 2 29 ? -5.87700 9.94100 -5.98800 1.000 29.20757 476 ARG C O 1
ATOM 1196 N N . SER B 2 30 ? -5.02500 8.61600 -4.34400 1.000 28.64004 477 SER C N 1
ATOM 1197 C CA . SER B 2 30 ? -4.75500 7.48100 -5.21700 1.000 23.72798 477 SER C CA 1
ATOM 1198 C C . SER B 2 30 ? -6.04100 6.93600 -5.81300 1.000 23.87715 477 SER C C 1
ATOM 1199 O O . SER B 2 30 ? -6.12900 6.68300 -7.02400 1.000 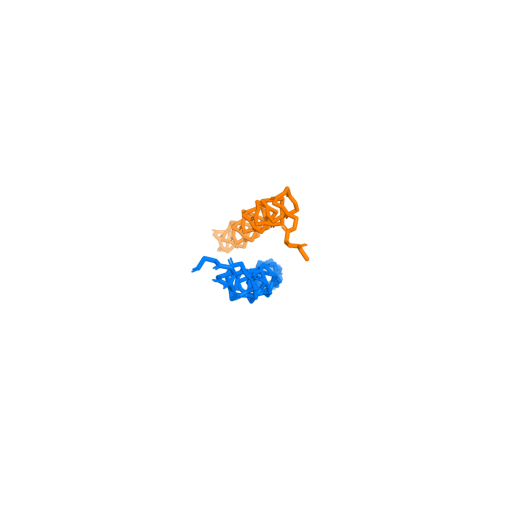24.85045 477 SER C O 1
ATOM 1207 N N . ASN B 2 31 ? -7.06000 6.77200 -4.97100 1.000 27.38091 478 ASN C N 1
ATOM 1208 C CA . ASN B 2 31 ? -8.39200 6.24600 -5.37200 1.000 29.29956 478 ASN C CA 1
ATOM 1209 C C . ASN B 2 31 ? -9.01400 7.16200 -6.43300 1.000 28.72630 478 ASN C C 1
ATOM 1210 O O . ASN B 2 31 ? -9.57400 6.63100 -7.40600 1.000 30.02691 478 ASN C O 1
ATOM 1221 N N . LYS B 2 32 ? -8.92100 8.48000 -6.24200 1.000 28.95649 479 LYS C N 1
ATOM 1222 C CA . LYS B 2 32 ? -9.48600 9.49700 -7.17000 1.000 39.25196 479 LYS C CA 1
ATOM 1223 C C . LYS B 2 32 ? -8.81400 9.35900 -8.53900 1.000 39.21662 479 LYS C C 1
ATOM 1224 O O . LYS B 2 32 ? -9.53300 9.36000 -9.55500 1.000 35.89532 479 LYS C O 1
ATOM 1243 N N . ILE B 2 33 ? -7.48500 9.24800 -8.55700 1.000 32.80917 480 ILE C N 1
ATOM 1244 C CA . ILE B 2 33 ? -6.67700 9.10400 -9.80100 1.000 34.16126 480 ILE C CA 1
ATOM 1245 C C . ILE B 2 33 ? -7.11900 7.83300 -10.53100 1.000 34.62696 480 ILE C C 1
ATOM 12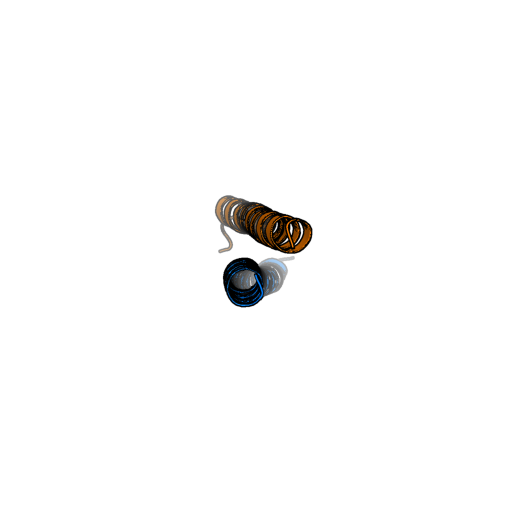46 O O . ILE B 2 33 ? -7.30400 7.90700 -11.75800 1.000 32.48817 480 ILE C O 1
ATOM 1262 N N . LEU B 2 34 ? -7.29200 6.71500 -9.81700 1.000 31.02175 481 LEU C N 1
ATOM 1263 C CA . LEU B 2 34 ? -7.68300 5.45200 -10.42700 1.000 28.74280 481 LEU C CA 1
ATOM 1264 C C . LEU B 2 34 ? -9.11100 5.51500 -10.94800 1.000 32.86201 481 LEU C C 1
ATOM 1265 O O . LEU B 2 34 ? -9.42300 4.92900 -11.98900 1.000 36.70879 481 LEU C O 1
ATOM 1281 N N . ASP B 2 35 ? -9.97700 6.23100 -10.22700 1.000 36.97634 482 ASP C N 1
ATOM 1282 C CA . ASP B 2 35 ? -11.41300 6.41100 -10.57500 1.000 50.14357 482 ASP C CA 1
ATOM 1283 C C . ASP B 2 35 ? -11.52500 7.20000 -11.88400 1.000 49.59552 482 ASP C C 1
ATOM 1284 O O . ASP B 2 35 ? -12.53500 7.02700 -12.58800 1.000 48.10252 482 ASP C O 1
ATOM 1293 N N . SER B 2 36 ? -10.52100 8.02900 -12.19000 1.000 46.15690 483 SER C N 1
ATOM 1294 C CA . SER B 2 36 ? -10.44300 8.86800 -13.41500 1.000 50.06467 483 SER C CA 1
ATOM 1295 C C . SER B 2 36 ? -10.07000 8.00600 -14.63000 1.000 52.83122 483 SER C C 1
ATOM 1296 O O . SER B 2 36 ? -10.29800 8.46800 -15.76500 1.000 59.02806 483 SER C O 1
ATOM 1304 N N . ILE B 2 37 ? -9.50200 6.81500 -14.40400 1.000 52.84982 484 ILE C N 1
ATOM 1305 C CA . ILE B 2 37 ? -9.12000 5.84100 -15.46900 1.000 47.42006 484 ILE C CA 1
ATOM 1306 C C . ILE B 2 37 ? -10.37700 5.07500 -15.89600 1.000 47.27638 484 ILE C C 1
ATOM 1307 O O . ILE B 2 37 ? -10.57800 4.95200 -17.11800 1.000 60.56676 484 ILE C O 1
#

Radius of gyration: 19.38 Å; Cα contacts (8 Å, |Δi|>4): 50; chains: 2; bounding box: 22×18×70 Å

Organism: Human respiratory syncytial virus A (strain A2) (NCBI:txid11259)

Solvent-accessible surface area: 6513 Å² total; per-residue (Å²): 178,130,95,35,39,90,91,77,92,137,34,3,100,104,4,39,76,124,4,85,90,15,81,66,77,0,80,68,55,71,75,55,24,86,114,51,69,115,85,97,77,59,145,104,107,83,120,116,158,42,76,105,123,61,39,60,109,35,48,87,137,11,139,64,34,60,106,103,8,132,114,91,64,71,117,5,75,151,29,76,115,67,79